Protein AF-A0AAW3X217-F1 (afdb_monomer_lite)

pLDDT: mean 76.35, std 13.58, range [38.66, 92.81]

InterPro domains:
  IPR001471 AP2/ERF domain [PS51032] (28-85)
  IPR016177 DNA-binding domain superfamily [SSF54171] (27-77)
  IPR036955 AP2/ERF domain superfamily [G3DSA:3.30.730.10] (29-83)

Secondary structure (DSSP, 8-state):
------EETTEEHHHHHT-PPPTT-SSSSTTEEE-TTS-EEEEEEETTEEEEEEEESSHHHHHHHHHHHHIIIIIHHHHHHHHHT-

Sequence (86 aa):
MRKSIHFAENTCLERIASRKEAVNNTSGHRGVYRRENGKWRASIGFQGKVYNLGTFVDYEDAVKARLEAEKKYYDTFLEQYQNRTK

Foldseek 3Di:
DPPPQDDDLNDGPCCLVVLDADPPDPLPHPQWDADPVCWIWHWDQDNNDIGTQDIGNDSVVSVVSNVVVSCVRVVVVVVVVVVVVD

Organism: NCBI:txid2763038

Radius of gyration: 14.28 Å; chains: 1; bounding box: 36×33×33 Å

Structure (mmCIF, N/CA/C/O backbone):
data_AF-A0AAW3X217-F1
#
_entry.id   AF-A0AAW3X217-F1
#
loop_
_atom_site.group_PDB
_atom_site.id
_atom_site.type_symbol
_atom_site.label_atom_id
_atom_site.label_alt_id
_atom_site.label_comp_id
_atom_site.label_asym_id
_atom_site.label_entity_id
_atom_site.label_seq_id
_atom_site.pdbx_PDB_ins_code
_atom_site.Cartn_x
_atom_site.Cartn_y
_atom_site.Cartn_z
_atom_site.occupancy
_atom_site.B_iso_or_equiv
_atom_site.auth_seq_id
_atom_site.auth_comp_id
_atom_site.auth_asym_id
_atom_site.auth_atom_id
_atom_site.pdbx_PDB_model_num
ATOM 1 N N . MET A 1 1 ? 4.750 20.449 16.821 1.00 38.66 1 MET A N 1
ATOM 2 C CA . MET A 1 1 ? 3.425 19.822 17.028 1.00 38.66 1 MET A CA 1
ATOM 3 C C . MET A 1 1 ? 3.556 18.325 16.795 1.00 38.66 1 MET A C 1
ATOM 5 O O . MET A 1 1 ? 3.910 17.930 15.691 1.00 38.66 1 MET A O 1
ATOM 9 N N . ARG A 1 2 ? 3.362 17.494 17.826 1.00 41.62 2 ARG A N 1
ATOM 10 C CA . ARG A 1 2 ? 3.305 16.034 17.659 1.00 41.62 2 ARG A CA 1
ATOM 11 C C . ARG A 1 2 ? 1.937 15.729 17.052 1.00 41.62 2 ARG A C 1
ATOM 13 O O . ARG A 1 2 ? 0.939 15.913 17.738 1.00 41.62 2 ARG A O 1
ATOM 20 N N . LYS A 1 3 ? 1.877 15.376 15.765 1.00 45.28 3 LYS A N 1
ATOM 21 C CA . LYS A 1 3 ? 0.624 14.901 15.169 1.00 45.28 3 LYS A CA 1
ATOM 22 C C . LYS A 1 3 ? 0.197 13.661 15.947 1.00 45.28 3 LYS A C 1
ATOM 24 O O . LYS A 1 3 ? 0.991 12.734 16.108 1.00 45.28 3 LYS A O 1
ATOM 29 N N . SER A 1 4 ? -1.005 13.699 16.508 1.00 52.25 4 SER A N 1
ATOM 30 C CA . SER A 1 4 ? -1.599 12.566 17.202 1.00 52.25 4 SER A CA 1
ATOM 31 C C . SER A 1 4 ? -1.712 11.423 16.201 1.00 52.25 4 SER A C 1
ATOM 33 O O . SER A 1 4 ? -2.533 11.455 15.289 1.00 52.25 4 SER A O 1
ATOM 35 N N . ILE A 1 5 ? -0.831 10.435 16.319 1.00 56.81 5 ILE A N 1
ATOM 36 C CA . ILE A 1 5 ? -0.867 9.244 15.478 1.00 56.81 5 ILE A CA 1
ATOM 37 C C . ILE A 1 5 ? -2.107 8.433 15.855 1.00 56.81 5 ILE A C 1
ATOM 39 O O . ILE A 1 5 ? -2.116 7.694 16.834 1.00 56.81 5 ILE A O 1
ATOM 43 N N . HIS A 1 6 ? -3.182 8.601 15.089 1.00 66.06 6 HIS A N 1
ATOM 44 C CA . HIS A 1 6 ? -4.404 7.833 15.287 1.00 66.06 6 HIS A CA 1
ATOM 45 C C . HIS A 1 6 ? -4.198 6.414 14.752 1.00 66.06 6 HIS A C 1
ATOM 47 O O . HIS A 1 6 ? -4.050 6.185 13.545 1.00 66.06 6 HIS A O 1
ATOM 53 N N . PHE A 1 7 ? -4.149 5.459 15.676 1.00 62.78 7 PHE A N 1
ATOM 54 C CA . PHE A 1 7 ? -4.201 4.040 15.364 1.00 62.78 7 PHE A CA 1
ATOM 55 C C . PHE A 1 7 ? -5.656 3.597 15.414 1.00 62.78 7 PHE A C 1
ATOM 57 O O . PHE A 1 7 ? -6.276 3.630 16.472 1.00 62.78 7 PHE A O 1
ATOM 64 N N . ALA A 1 8 ? -6.185 3.166 14.278 1.00 65.00 8 ALA A N 1
ATOM 65 C CA . ALA A 1 8 ? -7.462 2.479 14.217 1.00 65.00 8 ALA A CA 1
ATOM 66 C C . ALA A 1 8 ? -7.170 1.014 13.873 1.00 65.00 8 ALA A C 1
ATOM 68 O O . ALA A 1 8 ? -6.529 0.718 12.863 1.00 65.00 8 ALA A O 1
ATOM 69 N N . GLU A 1 9 ? -7.557 0.111 14.775 1.00 63.88 9 GLU A N 1
ATOM 70 C CA . GLU A 1 9 ? -7.426 -1.344 14.619 1.00 63.88 9 GLU A CA 1
ATOM 71 C C . GLU A 1 9 ? -6.041 -1.806 14.137 1.00 63.88 9 GLU A C 1
ATOM 73 O O . GLU A 1 9 ? -5.913 -2.509 13.143 1.00 63.88 9 GLU A O 1
ATOM 78 N N . ASN A 1 10 ? -4.973 -1.401 14.831 1.00 65.75 10 ASN A N 1
ATOM 79 C CA . ASN A 1 10 ? -3.583 -1.751 14.483 1.00 65.75 10 ASN A CA 1
ATOM 80 C C . ASN A 1 10 ? -3.088 -1.184 13.135 1.00 65.75 10 ASN A C 1
ATOM 82 O O . ASN A 1 10 ? -2.027 -1.572 12.639 1.00 65.75 10 ASN A O 1
ATOM 86 N N . THR A 1 11 ? -3.804 -0.215 12.559 1.00 71.50 11 THR A N 1
ATOM 87 C CA . THR A 1 11 ? -3.363 0.547 11.384 1.00 71.50 11 THR A CA 1
ATOM 88 C C . THR A 1 11 ? -3.195 2.017 11.735 1.00 71.50 11 THR A C 1
ATOM 90 O O . THR A 1 11 ? -4.096 2.643 12.284 1.00 71.50 11 THR A O 1
ATOM 93 N N . CYS A 1 12 ? -2.047 2.605 11.394 1.00 70.31 12 CYS A N 1
ATOM 94 C CA . CYS A 1 12 ? -1.878 4.056 11.490 1.00 70.31 12 CYS A CA 1
ATOM 95 C C . CYS A 1 12 ? -2.631 4.748 10.355 1.00 70.31 12 CYS A C 1
ATOM 97 O O . CYS A 1 12 ? -2.167 4.703 9.213 1.00 70.31 12 CYS A O 1
ATOM 99 N N . LEU A 1 13 ? -3.708 5.462 10.676 1.00 68.62 13 LEU A N 1
ATOM 100 C CA . LEU A 1 13 ? -4.478 6.248 9.709 1.00 68.62 13 LEU A CA 1
ATOM 101 C C . LEU A 1 13 ? -3.618 7.302 9.011 1.00 68.62 13 LEU A C 1
ATOM 103 O O . LEU A 1 13 ? -3.693 7.456 7.802 1.00 68.62 13 LEU A O 1
ATOM 107 N N . GLU A 1 14 ? -2.714 7.963 9.732 1.00 67.25 14 GLU A N 1
ATOM 108 C CA . GLU A 1 14 ? -1.824 8.961 9.127 1.00 67.25 14 GLU A CA 1
ATOM 109 C C . GLU A 1 14 ? -0.854 8.333 8.115 1.00 67.25 14 GLU A C 1
ATOM 111 O O . GLU A 1 14 ? -0.482 8.949 7.126 1.00 67.25 14 GLU A O 1
ATOM 116 N N . ARG A 1 15 ? -0.490 7.063 8.306 1.00 66.56 15 ARG A N 1
ATOM 117 C CA . ARG A 1 15 ? 0.404 6.332 7.401 1.00 66.56 15 ARG A CA 1
ATOM 118 C C . ARG A 1 15 ? -0.307 5.898 6.118 1.00 66.56 15 ARG A C 1
ATOM 120 O O . ARG A 1 15 ? 0.320 5.844 5.063 1.00 66.56 15 ARG A O 1
ATOM 127 N N . ILE A 1 16 ? -1.595 5.594 6.247 1.00 69.69 16 ILE A N 1
ATOM 128 C CA . ILE A 1 16 ? -2.527 5.318 5.157 1.00 69.69 16 ILE A CA 1
ATOM 129 C C . ILE A 1 16 ? -2.810 6.607 4.364 1.00 69.69 16 ILE A C 1
ATOM 131 O O . ILE A 1 16 ? -2.656 6.647 3.147 1.00 69.69 16 ILE A O 1
ATOM 135 N N . ALA A 1 17 ? -3.167 7.679 5.074 1.00 62.69 17 ALA A N 1
ATOM 136 C CA . ALA A 1 17 ? -3.581 8.962 4.517 1.00 62.69 17 ALA A CA 1
ATOM 137 C C . ALA A 1 17 ? -2.417 9.749 3.918 1.00 62.69 17 ALA A C 1
ATOM 139 O O . ALA A 1 17 ? -2.574 10.405 2.894 1.00 62.69 17 ALA A O 1
ATOM 140 N N . SER A 1 18 ? -1.227 9.660 4.519 1.00 64.12 18 SER A N 1
ATOM 141 C CA . SER A 1 18 ? -0.058 10.377 4.023 1.00 64.12 18 SER A CA 1
ATOM 142 C C . SER A 1 18 ? 0.350 9.902 2.630 1.00 64.12 18 SER A C 1
ATOM 144 O O . SER A 1 18 ? 1.064 10.659 1.978 1.00 64.12 18 SER A O 1
ATOM 146 N N . ARG A 1 19 ? -0.036 8.675 2.209 1.00 64.25 19 ARG A N 1
ATOM 147 C CA . ARG A 1 19 ? 0.333 8.011 0.933 1.00 64.25 19 ARG A CA 1
ATOM 148 C C . ARG A 1 19 ? 1.811 8.164 0.557 1.00 64.25 19 ARG A C 1
ATOM 150 O O . ARG A 1 19 ? 2.200 8.004 -0.592 1.00 64.25 19 ARG A O 1
ATOM 157 N N . LYS A 1 20 ? 2.643 8.506 1.541 1.00 59.66 20 LYS A N 1
ATOM 158 C CA . LYS A 1 20 ? 3.964 9.048 1.293 1.00 59.66 20 LYS A CA 1
ATOM 159 C C . LYS A 1 20 ? 4.876 7.881 1.036 1.00 59.66 20 LYS A C 1
ATOM 161 O O . LYS A 1 20 ? 4.945 6.925 1.820 1.00 59.66 20 LYS A O 1
ATOM 166 N N . GLU A 1 21 ? 5.540 7.973 -0.093 1.00 62.62 21 GLU A N 1
ATOM 167 C CA . GLU A 1 21 ? 6.567 7.038 -0.471 1.00 62.62 21 GLU A CA 1
ATOM 168 C C . GLU A 1 21 ? 7.687 7.097 0.563 1.00 62.62 21 GLU A C 1
ATOM 170 O O . GLU A 1 21 ? 8.045 8.166 1.069 1.00 62.62 21 GLU A O 1
ATOM 175 N N . ALA A 1 22 ? 8.201 5.932 0.949 1.00 57.41 22 ALA A N 1
ATOM 176 C CA . ALA A 1 22 ? 9.359 5.908 1.822 1.00 57.41 22 ALA A CA 1
ATOM 177 C C . ALA A 1 22 ? 10.539 6.505 1.047 1.00 57.41 22 ALA A C 1
ATOM 179 O O . ALA A 1 22 ? 10.807 6.075 -0.068 1.00 57.41 22 ALA A O 1
ATOM 180 N N . VAL A 1 23 ? 11.255 7.461 1.643 1.00 54.50 23 VAL A N 1
ATOM 181 C CA . VAL A 1 23 ? 12.409 8.137 1.014 1.00 54.50 23 VAL A CA 1
ATOM 182 C C . VAL A 1 23 ? 13.502 7.154 0.561 1.00 54.50 23 VAL A C 1
ATOM 184 O O . VAL A 1 23 ? 14.247 7.445 -0.363 1.00 54.50 23 VAL A O 1
ATOM 187 N N . ASN A 1 24 ? 13.547 5.960 1.160 1.00 57.47 24 ASN A N 1
ATOM 188 C CA . ASN A 1 24 ? 14.502 4.898 0.840 1.00 57.47 24 ASN A CA 1
ATOM 189 C C . ASN A 1 24 ? 13.987 3.904 -0.222 1.00 57.47 24 ASN A C 1
ATOM 191 O O . ASN A 1 24 ? 14.483 2.781 -0.301 1.00 57.47 24 ASN A O 1
ATOM 195 N N . ASN A 1 25 ? 12.951 4.249 -0.994 1.00 55.78 25 ASN A N 1
ATOM 196 C CA . ASN A 1 25 ? 12.403 3.342 -2.000 1.00 55.78 25 ASN A CA 1
ATOM 197 C C . ASN A 1 25 ? 13.311 3.264 -3.229 1.00 55.78 25 ASN A C 1
ATOM 199 O O . ASN A 1 25 ? 13.339 4.165 -4.058 1.00 55.78 25 ASN A O 1
ATOM 203 N N . THR A 1 26 ? 13.955 2.116 -3.414 1.00 58.75 26 THR A N 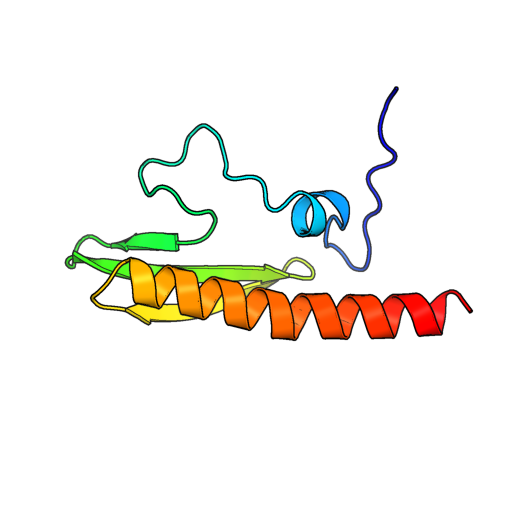1
ATOM 204 C CA . THR A 1 26 ? 14.654 1.762 -4.660 1.00 58.75 26 THR A CA 1
ATOM 205 C C . THR A 1 26 ? 13.683 1.511 -5.821 1.00 58.75 26 THR A C 1
ATOM 207 O O . THR A 1 26 ? 14.078 1.538 -6.978 1.00 58.75 26 THR A O 1
ATOM 210 N N . SER A 1 27 ? 12.412 1.227 -5.514 1.00 63.00 27 SER A N 1
ATOM 211 C CA . SER A 1 27 ? 11.369 0.839 -6.474 1.00 63.00 27 SER A CA 1
ATOM 212 C C . SER A 1 27 ? 10.394 1.961 -6.842 1.00 63.00 27 SER A C 1
ATOM 214 O O . SER A 1 27 ? 9.560 1.754 -7.709 1.00 63.00 27 SER A O 1
ATOM 216 N N . GLY A 1 28 ? 10.440 3.116 -6.171 1.00 67.69 28 GLY A N 1
ATOM 217 C CA . GLY A 1 28 ? 9.545 4.244 -6.471 1.00 67.69 28 GLY A CA 1
ATOM 218 C C . GLY A 1 28 ? 8.057 4.025 -6.166 1.00 67.69 28 GLY A C 1
ATOM 219 O O . GLY A 1 28 ? 7.236 4.756 -6.684 1.00 67.69 28 GLY A O 1
ATOM 220 N N . HIS A 1 29 ? 7.662 2.989 -5.411 1.00 72.88 29 HIS A N 1
ATOM 221 C CA . HIS A 1 29 ? 6.322 2.944 -4.812 1.00 72.88 29 HIS A CA 1
ATOM 222 C C . HIS A 1 29 ? 6.313 2.107 -3.539 1.00 72.88 29 HIS A C 1
ATOM 224 O O . HIS A 1 29 ? 6.941 1.053 -3.436 1.00 72.88 29 HIS A O 1
ATOM 230 N N . ARG A 1 30 ? 5.587 2.556 -2.517 1.00 77.44 30 ARG A N 1
ATOM 231 C CA . ARG A 1 30 ? 5.497 1.826 -1.249 1.00 77.44 30 ARG A CA 1
ATOM 232 C C . ARG A 1 30 ? 4.720 0.518 -1.417 1.00 77.44 30 ARG A C 1
ATOM 234 O O . ARG A 1 30 ? 3.592 0.513 -1.896 1.00 77.44 30 ARG A O 1
ATOM 241 N N . GLY A 1 31 ? 5.284 -0.576 -0.901 1.00 79.75 31 GLY A N 1
ATOM 242 C CA . GLY A 1 31 ? 4.626 -1.887 -0.904 1.00 79.75 31 GLY A CA 1
ATOM 243 C C . GLY A 1 31 ? 4.657 -2.594 -2.260 1.00 79.75 31 GLY A C 1
ATOM 244 O O . GLY A 1 31 ? 4.083 -3.678 -2.373 1.00 79.75 31 GLY A O 1
ATOM 245 N N . VAL A 1 32 ? 5.348 -2.006 -3.242 1.00 86.69 32 VAL A N 1
ATOM 246 C CA . VAL A 1 32 ? 5.682 -2.603 -4.533 1.00 86.69 32 VAL A CA 1
ATOM 247 C C . VAL A 1 32 ? 7.188 -2.825 -4.563 1.00 86.69 32 VAL A C 1
ATOM 249 O O . VAL A 1 32 ? 7.957 -1.900 -4.317 1.00 86.69 32 VAL A O 1
ATOM 252 N N . TYR A 1 33 ? 7.616 -4.057 -4.816 1.00 87.00 33 TYR A N 1
ATOM 253 C CA . TYR A 1 33 ? 9.036 -4.403 -4.861 1.00 87.00 33 TYR A CA 1
ATOM 254 C C . TYR A 1 33 ? 9.322 -5.434 -5.945 1.00 87.00 33 TYR A C 1
ATOM 256 O O . TYR A 1 33 ? 8.522 -6.342 -6.192 1.00 87.00 33 TYR A O 1
ATOM 264 N N . ARG A 1 34 ? 10.485 -5.304 -6.587 1.00 87.44 34 ARG A N 1
ATOM 265 C CA . ARG A 1 34 ? 10.948 -6.248 -7.606 1.00 87.44 34 ARG A CA 1
ATOM 266 C C . ARG A 1 34 ? 11.517 -7.505 -6.948 1.00 87.44 34 ARG A C 1
ATOM 268 O O . ARG A 1 34 ? 12.262 -7.426 -5.976 1.00 87.44 34 ARG A O 1
ATOM 275 N N . ARG A 1 35 ? 11.150 -8.672 -7.468 1.00 86.62 35 ARG A N 1
ATOM 276 C CA . ARG A 1 35 ? 11.670 -9.988 -7.065 1.00 86.62 35 ARG A CA 1
ATOM 277 C C . ARG A 1 35 ? 12.874 -10.356 -7.936 1.00 86.62 35 ARG A C 1
ATOM 279 O O . ARG A 1 35 ? 13.025 -9.823 -9.031 1.00 86.62 35 ARG A O 1
ATOM 286 N N . GLU A 1 36 ? 13.674 -11.325 -7.491 1.00 85.38 36 GLU A N 1
ATOM 287 C CA . GLU A 1 36 ? 14.797 -11.873 -8.279 1.00 85.38 36 GLU A CA 1
ATOM 288 C C . GLU A 1 36 ? 14.349 -12.435 -9.634 1.00 85.38 36 GLU A C 1
ATOM 290 O O . GLU A 1 36 ? 15.047 -12.284 -10.627 1.00 85.38 36 GLU A O 1
ATOM 295 N N . ASN A 1 37 ? 13.121 -12.955 -9.712 1.00 84.50 37 ASN A N 1
ATOM 296 C CA . ASN A 1 37 ? 12.511 -13.445 -10.953 1.00 84.50 37 ASN A CA 1
ATOM 297 C C . ASN A 1 37 ? 12.119 -12.327 -11.947 1.00 84.50 37 ASN A C 1
ATOM 299 O O . ASN A 1 37 ? 11.330 -12.575 -12.855 1.00 84.50 37 ASN A O 1
ATOM 303 N N . GLY A 1 38 ? 12.538 -11.077 -11.724 1.00 86.19 38 GLY A N 1
ATOM 304 C CA . GLY A 1 38 ? 12.191 -9.914 -12.553 1.00 86.19 38 GLY A CA 1
ATOM 305 C C . GLY A 1 38 ? 10.754 -9.400 -12.395 1.00 86.19 38 GLY A C 1
ATOM 306 O O . GLY A 1 38 ? 10.445 -8.314 -12.868 1.00 86.19 38 GLY A O 1
ATOM 307 N N . LYS A 1 39 ? 9.885 -10.137 -11.693 1.00 90.50 39 LYS A N 1
ATOM 308 C CA . LYS A 1 39 ? 8.479 -9.774 -11.450 1.00 90.50 39 LYS A CA 1
ATOM 309 C C . LYS A 1 39 ? 8.329 -8.766 -10.311 1.00 90.50 39 LYS A C 1
ATOM 311 O O . LYS A 1 39 ? 9.072 -8.803 -9.328 1.00 90.50 39 LYS A O 1
ATOM 316 N N . TRP A 1 40 ? 7.307 -7.929 -10.388 1.00 91.62 40 TRP A N 1
ATOM 317 C CA . TRP A 1 40 ? 6.923 -6.954 -9.375 1.00 91.62 40 TRP A CA 1
ATOM 318 C C . TRP A 1 40 ? 5.872 -7.524 -8.440 1.00 91.62 40 TRP A C 1
ATOM 320 O O . TRP A 1 40 ? 4.836 -8.004 -8.873 1.00 91.62 40 TRP A O 1
ATOM 330 N N . ARG A 1 41 ? 6.108 -7.481 -7.133 1.00 90.44 41 ARG A N 1
ATOM 331 C CA . ARG A 1 41 ? 5.138 -7.931 -6.135 1.00 90.44 41 ARG A CA 1
ATOM 332 C C . ARG A 1 41 ? 4.495 -6.731 -5.466 1.00 90.44 41 ARG A C 1
ATOM 334 O O . ARG A 1 41 ? 5.205 -5.896 -4.912 1.00 90.44 41 ARG A O 1
ATOM 341 N N . ALA A 1 42 ? 3.166 -6.696 -5.458 1.00 91.75 42 ALA A N 1
ATOM 342 C CA . ALA A 1 42 ? 2.392 -5.706 -4.723 1.00 91.75 42 ALA A CA 1
ATOM 343 C C . ALA A 1 42 ? 1.823 -6.324 -3.440 1.00 91.75 42 ALA A C 1
ATOM 345 O O . ALA A 1 42 ? 1.281 -7.434 -3.416 1.00 91.75 42 ALA A O 1
ATOM 346 N N . SER A 1 43 ? 1.950 -5.607 -2.333 1.00 89.69 43 SER A N 1
ATOM 347 C CA . SER A 1 43 ? 1.436 -6.029 -1.028 1.00 89.69 43 SER A CA 1
ATOM 348 C C . SER A 1 43 ? 0.919 -4.832 -0.254 1.00 89.69 43 SER A C 1
ATOM 350 O O . SER A 1 43 ? 1.442 -3.734 -0.433 1.00 89.69 43 SER A O 1
ATOM 352 N N . ILE A 1 44 ? 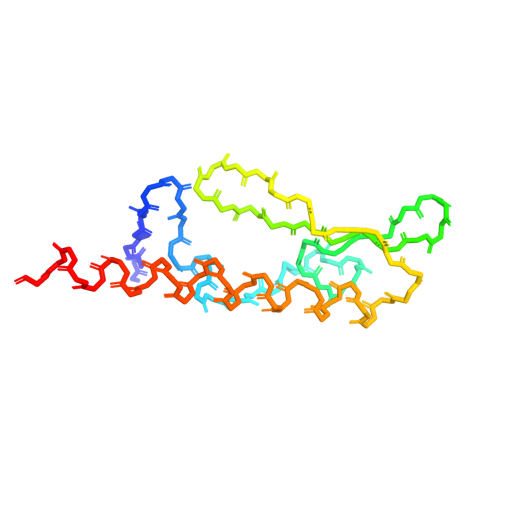-0.082 -5.035 0.604 1.00 87.50 44 ILE A N 1
ATOM 353 C CA . ILE A 1 44 ? -0.677 -4.018 1.471 1.00 87.50 44 ILE A CA 1
ATOM 354 C C . ILE A 1 44 ? -0.741 -4.446 2.925 1.00 87.50 44 ILE A C 1
ATOM 356 O O . ILE A 1 44 ? -1.257 -5.499 3.261 1.00 87.50 44 ILE A O 1
ATOM 360 N N . GLY A 1 45 ? -0.175 -3.611 3.796 1.00 82.88 45 GLY A N 1
ATOM 361 C CA . GLY A 1 45 ? -0.270 -3.773 5.239 1.00 82.88 45 GLY A CA 1
ATOM 362 C C . GLY A 1 45 ? -1.494 -3.029 5.750 1.00 82.88 45 GLY A C 1
ATOM 363 O O . GLY A 1 45 ? -1.511 -1.800 5.694 1.00 82.88 45 GLY A O 1
ATOM 364 N N . PHE A 1 46 ? -2.485 -3.760 6.244 1.00 82.19 46 PHE A N 1
ATOM 365 C CA . PHE A 1 46 ? -3.724 -3.222 6.790 1.00 82.19 46 PHE A CA 1
ATOM 366 C C . PHE A 1 46 ? -4.148 -4.026 8.030 1.00 82.19 46 PHE A C 1
ATOM 368 O O . PHE A 1 46 ? -4.046 -5.249 8.047 1.00 82.19 46 PHE A O 1
ATOM 375 N N . GLN A 1 47 ? -4.563 -3.341 9.094 1.00 77.69 47 GLN A N 1
ATOM 376 C CA . GLN A 1 47 ? -4.928 -3.903 10.406 1.00 77.69 47 GLN A CA 1
ATOM 377 C C . GLN A 1 47 ? -3.882 -4.847 11.017 1.00 77.69 47 GLN A C 1
ATOM 379 O O . GLN A 1 47 ? -4.196 -5.913 11.540 1.00 77.69 47 GLN A O 1
ATOM 384 N N . GLY A 1 48 ? -2.600 -4.490 10.903 1.00 77.19 48 GLY A N 1
ATOM 385 C CA . GLY A 1 48 ? -1.497 -5.340 11.369 1.00 77.19 48 GLY A CA 1
ATOM 386 C C . GLY A 1 48 ? -1.293 -6.629 10.557 1.00 77.19 48 GLY A C 1
ATOM 387 O O . GLY A 1 48 ? -0.410 -7.415 10.887 1.00 77.19 48 GLY A O 1
ATOM 388 N N . LYS A 1 49 ? -2.055 -6.842 9.478 1.00 82.25 49 LYS A N 1
ATOM 389 C CA . LYS A 1 49 ? -1.901 -7.964 8.546 1.00 82.25 49 LYS A CA 1
ATOM 390 C C . LYS A 1 49 ? -1.334 -7.480 7.220 1.00 82.25 49 LYS A C 1
ATOM 392 O O . LYS A 1 49 ? -1.612 -6.371 6.774 1.00 82.25 49 LYS A O 1
ATOM 397 N N . VAL A 1 50 ? -0.529 -8.320 6.578 1.00 85.12 50 VAL A N 1
ATOM 398 C CA . VAL A 1 50 ? -0.005 -8.051 5.236 1.00 85.12 50 VAL A CA 1
ATOM 399 C C . VAL A 1 50 ? -0.796 -8.880 4.236 1.00 85.12 50 VAL A C 1
ATOM 401 O O . VAL A 1 50 ? -0.694 -10.102 4.210 1.00 85.12 50 VAL A O 1
ATOM 404 N N . TYR A 1 51 ? -1.572 -8.206 3.401 1.00 87.88 51 TYR A N 1
ATOM 405 C CA . TYR A 1 51 ? -2.300 -8.790 2.288 1.00 87.88 51 TYR A CA 1
ATOM 406 C C . TYR A 1 51 ? -1.433 -8.732 1.040 1.00 87.88 51 TYR A C 1
ATOM 408 O O . TYR A 1 51 ? -0.901 -7.682 0.671 1.00 87.88 51 TYR A O 1
ATOM 416 N N . ASN A 1 52 ? -1.264 -9.867 0.374 1.00 90.44 52 ASN A N 1
ATOM 417 C CA . ASN A 1 52 ? -0.539 -9.902 -0.881 1.00 90.44 52 ASN A CA 1
ATOM 418 C C . ASN A 1 52 ? -1.524 -9.693 -2.035 1.00 90.44 52 ASN A C 1
ATOM 420 O O . ASN A 1 52 ? -2.459 -10.466 -2.189 1.00 90.44 52 ASN A O 1
ATOM 424 N N . LEU A 1 53 ? -1.312 -8.632 -2.812 1.00 90.12 53 LEU A N 1
ATOM 425 C CA . LEU A 1 53 ? -2.216 -8.217 -3.886 1.00 90.12 53 LEU A CA 1
ATOM 426 C C . LEU A 1 53 ? -1.959 -8.977 -5.182 1.00 90.12 53 LEU A C 1
ATOM 428 O O . LEU A 1 53 ? -2.864 -9.167 -5.981 1.00 90.12 53 LEU A O 1
ATOM 432 N N . GLY A 1 54 ? -0.720 -9.425 -5.367 1.00 91.38 54 GLY A N 1
ATOM 433 C CA . GLY A 1 54 ? -0.326 -10.222 -6.514 1.00 91.38 54 GLY A CA 1
ATOM 434 C C . GLY A 1 54 ? 1.132 -10.013 -6.882 1.00 91.38 54 GLY A C 1
ATOM 435 O O . GLY A 1 54 ? 1.878 -9.273 -6.226 1.00 91.38 54 GLY A O 1
ATOM 436 N N . THR A 1 55 ? 1.525 -10.704 -7.943 1.00 92.81 55 T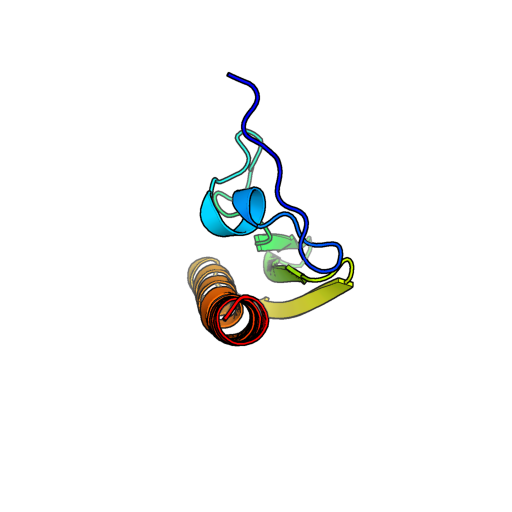HR A N 1
ATOM 437 C CA . THR A 1 55 ? 2.790 -10.504 -8.643 1.00 92.81 55 THR A CA 1
ATOM 438 C C . THR A 1 55 ? 2.504 -10.231 -10.105 1.00 92.81 55 THR A C 1
ATOM 440 O O . THR A 1 55 ? 1.800 -11.009 -10.742 1.00 92.81 55 THR A O 1
ATOM 443 N N . PHE A 1 56 ? 3.108 -9.178 -10.619 1.00 92.00 56 PHE A N 1
ATOM 444 C CA . PHE A 1 56 ? 2.902 -8.616 -11.937 1.00 92.00 56 PHE A CA 1
ATOM 445 C C . PHE A 1 56 ? 4.226 -8.593 -12.693 1.00 92.00 56 PHE A C 1
ATOM 447 O O . PHE A 1 56 ? 5.300 -8.664 -12.091 1.00 92.00 56 PHE A O 1
ATOM 454 N N . VAL A 1 57 ? 4.162 -8.562 -14.018 1.00 90.94 57 VAL A N 1
ATOM 455 C CA . VAL A 1 57 ? 5.365 -8.459 -14.858 1.00 90.94 57 VAL A CA 1
ATOM 456 C C . VAL A 1 57 ? 5.797 -7.001 -14.973 1.00 90.94 57 VAL A C 1
ATOM 458 O O . VAL A 1 57 ? 6.989 -6.714 -14.904 1.00 90.94 57 VAL A O 1
ATOM 461 N N . ASP A 1 58 ? 4.824 -6.096 -15.023 1.00 90.44 58 ASP A N 1
ATOM 462 C CA . ASP A 1 58 ? 5.025 -4.662 -15.154 1.00 90.44 58 ASP A CA 1
ATOM 463 C C . ASP A 1 58 ? 4.922 -3.945 -13.808 1.00 90.44 58 ASP A C 1
ATOM 465 O O . ASP A 1 58 ? 4.121 -4.290 -12.931 1.00 90.44 58 ASP A O 1
ATOM 469 N N . TYR A 1 59 ? 5.752 -2.918 -13.651 1.00 86.81 59 TYR A N 1
ATOM 470 C CA . TYR A 1 59 ? 5.754 -2.075 -12.461 1.00 86.81 59 TYR A CA 1
ATOM 471 C C . TYR A 1 59 ? 4.432 -1.313 -12.316 1.00 86.81 59 TYR A C 1
ATOM 473 O O . TYR A 1 59 ? 3.855 -1.278 -11.230 1.00 86.81 59 TYR A O 1
ATOM 481 N N . GLU A 1 60 ? 3.932 -0.750 -13.418 1.00 88.94 6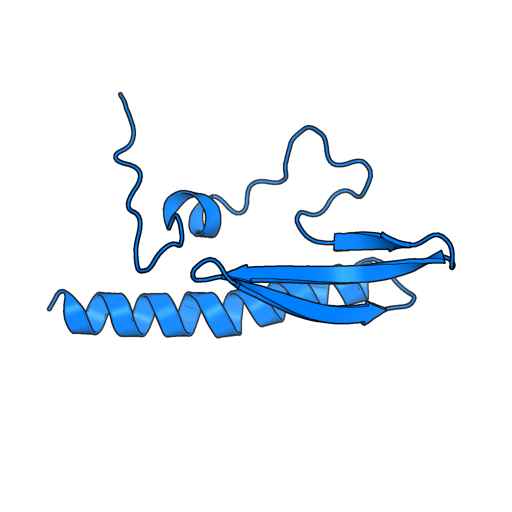0 GLU A N 1
ATOM 482 C CA . GLU A 1 60 ? 2.690 0.025 -13.439 1.00 88.94 60 GLU A CA 1
ATOM 483 C C . GLU A 1 60 ? 1.491 -0.813 -12.999 1.00 88.94 60 GLU A C 1
ATOM 485 O O . GLU A 1 60 ? 0.665 -0.342 -12.220 1.00 88.94 60 GLU A O 1
ATOM 490 N N . ASP A 1 61 ? 1.433 -2.078 -13.414 1.00 91.06 61 ASP A N 1
ATOM 491 C CA . ASP A 1 61 ? 0.350 -2.985 -13.036 1.00 91.06 61 ASP A CA 1
ATOM 492 C C . ASP A 1 61 ? 0.401 -3.322 -11.535 1.00 91.06 61 ASP A C 1
ATOM 494 O O . ASP A 1 61 ? -0.617 -3.304 -10.841 1.00 91.06 61 ASP A O 1
ATOM 498 N N . ALA A 1 62 ? 1.606 -3.486 -10.976 1.00 90.44 62 ALA A N 1
ATOM 499 C CA . ALA A 1 62 ? 1.787 -3.648 -9.534 1.00 90.44 62 ALA A CA 1
ATOM 500 C C . ALA A 1 62 ? 1.380 -2.401 -8.731 1.00 90.44 62 ALA A C 1
ATOM 502 O O . ALA A 1 62 ? 0.791 -2.526 -7.651 1.00 90.44 62 ALA A O 1
ATOM 503 N N . VAL A 1 63 ? 1.675 -1.205 -9.244 1.00 89.06 63 VAL A N 1
ATOM 504 C CA . VAL A 1 63 ? 1.244 0.066 -8.644 1.00 89.06 63 VAL A CA 1
ATOM 505 C C . VAL A 1 63 ? -0.272 0.220 -8.734 1.00 89.06 63 VAL A C 1
ATOM 507 O O . VAL A 1 63 ? -0.909 0.587 -7.747 1.00 89.06 63 VAL A O 1
ATOM 510 N N . LYS A 1 64 ? -0.871 -0.128 -9.873 1.00 90.12 64 LYS A N 1
ATOM 511 C CA . LYS A 1 64 ? -2.319 -0.094 -10.075 1.00 90.12 64 LYS A CA 1
ATOM 512 C C . LYS A 1 64 ? -3.039 -1.031 -9.109 1.00 90.12 64 LYS A C 1
ATOM 514 O O . LYS A 1 64 ? -3.903 -0.576 -8.365 1.00 90.12 64 LYS A O 1
ATOM 519 N N . ALA A 1 65 ? -2.597 -2.284 -9.004 1.00 91.56 65 ALA A N 1
ATOM 520 C CA . ALA A 1 65 ? -3.147 -3.237 -8.044 1.00 91.56 65 ALA A CA 1
ATOM 521 C C . ALA A 1 65 ? -3.031 -2.730 -6.600 1.00 91.56 65 ALA A C 1
ATOM 523 O O . ALA A 1 65 ? -3.936 -2.915 -5.782 1.00 91.56 65 ALA A O 1
ATOM 524 N N . ARG A 1 66 ? -1.922 -2.049 -6.278 1.00 89.62 66 ARG A N 1
ATOM 525 C CA . ARG A 1 66 ? -1.735 -1.387 -4.987 1.00 89.62 66 ARG A CA 1
ATOM 526 C C . ARG A 1 66 ? -2.762 -0.272 -4.769 1.00 89.62 66 ARG A C 1
ATOM 528 O O . ARG A 1 66 ? -3.414 -0.295 -3.731 1.00 89.62 66 ARG A O 1
ATOM 535 N N . LEU A 1 67 ? -2.954 0.633 -5.725 1.00 86.81 67 LEU A N 1
ATOM 536 C CA . LEU A 1 67 ? -3.943 1.720 -5.659 1.00 86.81 67 LEU A CA 1
ATOM 537 C C . LEU A 1 67 ? -5.380 1.196 -5.520 1.00 86.81 67 LEU A C 1
ATOM 539 O O . LEU A 1 67 ? -6.160 1.714 -4.719 1.00 86.81 67 LEU A O 1
ATOM 543 N N . GLU A 1 68 ? -5.728 0.148 -6.263 1.00 89.38 68 GLU A N 1
ATOM 544 C CA . GLU A 1 68 ? -7.043 -0.494 -6.193 1.00 89.38 68 GLU A CA 1
ATOM 545 C C . GLU A 1 68 ? -7.293 -1.116 -4.822 1.00 89.38 68 GLU A C 1
ATOM 547 O O . GLU A 1 68 ? -8.369 -0.953 -4.246 1.00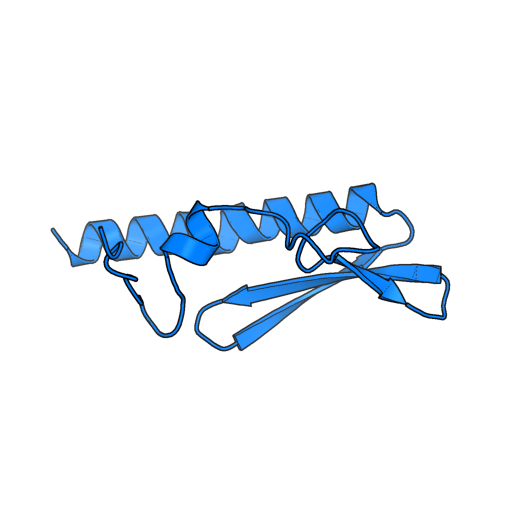 89.38 68 GLU A O 1
ATOM 552 N N . ALA A 1 69 ? -6.282 -1.776 -4.256 1.00 89.31 69 ALA A N 1
ATOM 553 C CA . ALA A 1 69 ? -6.362 -2.287 -2.900 1.00 89.31 69 ALA A CA 1
ATOM 554 C C . ALA A 1 69 ? -6.485 -1.162 -1.873 1.00 89.31 69 ALA A C 1
ATOM 556 O O . ALA A 1 69 ? -7.275 -1.272 -0.944 1.00 89.31 69 ALA A O 1
ATOM 557 N N . GLU A 1 70 ? -5.747 -0.066 -2.029 1.00 85.06 70 GLU A N 1
ATOM 558 C CA . GLU A 1 70 ? -5.871 1.091 -1.143 1.00 85.06 70 GLU A CA 1
ATOM 559 C C . GLU A 1 70 ? -7.287 1.659 -1.177 1.00 85.06 70 GLU A C 1
ATOM 561 O O . GLU A 1 70 ? -7.859 1.904 -0.120 1.00 85.06 70 GLU A O 1
ATOM 566 N N . LYS A 1 71 ? -7.903 1.765 -2.357 1.00 85.81 71 LYS A N 1
ATOM 567 C CA . LYS A 1 71 ? -9.315 2.138 -2.467 1.00 85.81 71 LYS A CA 1
ATOM 568 C C . LYS A 1 71 ? -10.212 1.100 -1.786 1.00 85.81 71 LYS A C 1
ATOM 570 O O . LYS A 1 71 ? -11.025 1.444 -0.949 1.00 85.81 71 LYS A O 1
ATOM 575 N N . LYS A 1 72 ? -10.036 -0.189 -2.053 1.00 86.06 72 LYS A N 1
ATOM 576 C CA . LYS A 1 72 ? -10.912 -1.222 -1.484 1.00 86.06 72 LYS A CA 1
ATOM 577 C C . LYS A 1 72 ? -10.802 -1.351 0.040 1.00 86.06 72 LYS A C 1
ATOM 579 O O . LYS A 1 72 ? -11.810 -1.502 0.710 1.00 86.06 72 LYS A O 1
ATOM 584 N N . TYR A 1 73 ? -9.593 -1.325 0.593 1.00 83.06 73 TYR A N 1
ATOM 585 C CA . TYR A 1 73 ? -9.378 -1.506 2.028 1.00 83.06 73 TYR A CA 1
ATOM 586 C C . TYR A 1 73 ? -9.555 -0.203 2.798 1.00 83.06 73 TYR A C 1
ATOM 588 O O . TYR A 1 73 ? -10.213 -0.202 3.833 1.00 83.06 73 TYR A O 1
ATOM 596 N N . TYR A 1 74 ? -8.975 0.904 2.328 1.00 79.69 74 TYR A N 1
ATOM 597 C CA . TYR A 1 74 ? -9.022 2.152 3.084 1.00 79.69 74 TYR A CA 1
ATOM 598 C C . TYR A 1 74 ? -10.366 2.853 2.969 1.00 79.69 74 TYR A C 1
ATOM 600 O O . TYR A 1 74 ? -10.821 3.368 3.978 1.00 79.69 74 TYR A O 1
ATOM 608 N N . ASP A 1 75 ? -11.002 2.870 1.796 1.00 79.75 75 ASP A N 1
ATOM 609 C CA . ASP A 1 75 ? -12.294 3.547 1.613 1.00 79.75 75 ASP A CA 1
ATOM 610 C C . ASP A 1 75 ? -13.366 2.846 2.464 1.00 79.75 75 ASP A C 1
ATOM 612 O O . ASP A 1 75 ? -13.964 3.468 3.339 1.00 79.75 75 ASP A O 1
ATOM 616 N N . THR A 1 76 ? -13.445 1.511 2.377 1.00 82.19 76 THR A N 1
ATOM 617 C CA . THR A 1 76 ? -14.319 0.704 3.246 1.00 82.19 76 THR A CA 1
ATOM 618 C C . THR A 1 76 ? -14.001 0.878 4.734 1.00 82.19 76 THR A C 1
ATOM 620 O O . THR A 1 76 ? -14.908 0.903 5.565 1.00 82.19 76 THR A O 1
ATOM 623 N N . PHE A 1 77 ? -12.726 1.020 5.107 1.00 80.50 77 PHE A N 1
ATOM 624 C CA . PHE A 1 77 ? -12.352 1.262 6.500 1.00 80.50 77 PHE A CA 1
ATOM 625 C C . PHE A 1 77 ? -12.729 2.659 6.991 1.00 80.50 77 PHE A C 1
ATOM 627 O O . PHE A 1 77 ? -13.183 2.805 8.123 1.00 80.50 77 PHE A O 1
ATOM 634 N N . LEU A 1 78 ? -12.547 3.682 6.154 1.00 76.31 78 LEU A N 1
ATOM 635 C CA . LEU A 1 78 ? -12.914 5.060 6.462 1.00 76.31 78 LEU A CA 1
ATOM 636 C C . LEU A 1 78 ? -14.427 5.185 6.639 1.00 76.31 78 LEU A C 1
ATOM 638 O O . LEU A 1 78 ? -14.858 5.789 7.618 1.00 76.31 78 LEU A O 1
ATOM 642 N N . GLU A 1 79 ? -15.216 4.553 5.768 1.00 80.75 79 GLU A N 1
ATOM 643 C CA . GLU A 1 79 ? -16.675 4.498 5.896 1.00 80.75 79 GLU A CA 1
ATOM 644 C C . GLU A 1 79 ? -17.111 3.817 7.199 1.00 80.75 79 GLU A C 1
ATOM 646 O O . GLU A 1 79 ? -17.955 4.345 7.928 1.00 80.75 79 GLU A O 1
ATOM 651 N N . GLN A 1 80 ? -16.525 2.661 7.533 1.00 77.31 80 GLN A N 1
ATOM 652 C CA . GLN A 1 80 ? -16.833 1.970 8.789 1.00 77.31 80 GLN A CA 1
ATOM 653 C C . GLN A 1 80 ? -16.431 2.800 10.012 1.00 77.31 80 GLN A C 1
ATOM 655 O O . GLN A 1 80 ? -17.183 2.868 10.986 1.00 77.31 80 GLN A O 1
ATOM 660 N N . TYR A 1 81 ? -15.273 3.463 9.965 1.00 74.81 81 TYR A N 1
ATOM 661 C CA . TYR A 1 81 ? -14.806 4.317 11.052 1.00 74.81 81 TYR A CA 1
ATOM 662 C C . TYR A 1 81 ? -15.717 5.536 11.241 1.00 74.81 81 TYR A C 1
ATOM 664 O O . TYR A 1 81 ? -16.133 5.799 12.366 1.00 74.81 81 TYR A O 1
ATOM 672 N N . GLN A 1 82 ? -16.097 6.223 10.155 1.00 73.62 82 GLN A N 1
ATOM 673 C CA . GLN A 1 82 ? -17.037 7.350 10.197 1.00 73.62 82 GLN A CA 1
ATOM 674 C C . GLN A 1 82 ? -18.383 6.955 10.800 1.00 73.62 82 GLN A C 1
ATOM 676 O O . GLN A 1 82 ? -18.900 7.691 11.639 1.00 73.62 82 GLN A O 1
ATOM 681 N N . ASN A 1 83 ? -18.934 5.801 10.409 1.00 74.81 83 ASN A N 1
ATOM 682 C CA . ASN A 1 83 ? -20.193 5.306 10.966 1.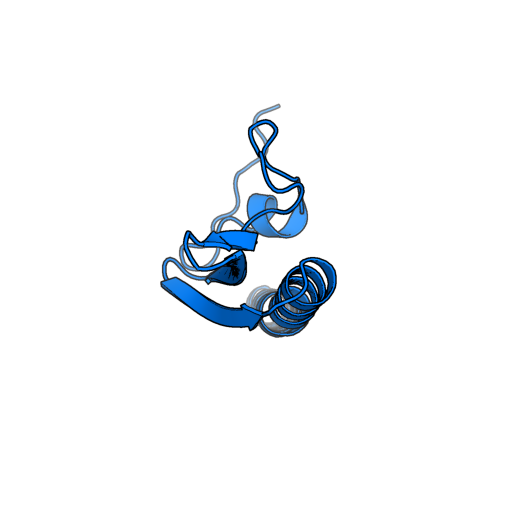00 74.81 83 ASN A CA 1
ATOM 683 C C . ASN A 1 83 ? -20.086 4.966 12.458 1.00 74.81 83 ASN A C 1
ATOM 685 O O . ASN A 1 83 ? -21.054 5.138 13.186 1.00 74.81 83 ASN A O 1
ATOM 689 N N . ARG A 1 84 ? -18.921 4.505 12.927 1.00 65.06 84 ARG A N 1
ATOM 690 C CA . ARG A 1 84 ? -18.703 4.120 14.329 1.00 65.06 84 ARG A CA 1
ATOM 691 C C . ARG A 1 84 ? -18.437 5.305 15.261 1.00 65.06 84 ARG A C 1
ATOM 693 O O . ARG A 1 84 ? -18.657 5.188 16.461 1.00 65.06 84 ARG A O 1
ATOM 700 N N . THR A 1 85 ? -17.926 6.415 14.731 1.00 59.25 85 THR A N 1
ATOM 701 C CA . THR A 1 85 ? -17.718 7.670 15.478 1.00 59.25 85 THR A CA 1
ATOM 702 C C . THR A 1 85 ? -18.930 8.605 15.475 1.00 59.25 85 THR A C 1
ATOM 704 O O . THR A 1 85 ? -18.836 9.698 16.032 1.00 59.25 85 THR A O 1
ATOM 707 N N . LYS A 1 86 ? -20.021 8.214 14.811 1.00 50.53 86 LYS A N 1
ATOM 708 C CA . LYS A 1 86 ? -21.275 8.966 14.745 1.00 50.53 86 LYS A CA 1
ATOM 709 C C . LYS A 1 86 ? -22.188 8.583 15.904 1.00 50.53 86 LYS A C 1
ATOM 711 O O . LYS A 1 86 ? -22.865 9.502 16.409 1.00 50.53 86 LYS A O 1
#

=== Feature glossary ===
Each block in this record encodes a different view of the same protein. In brief:

Predicted aligned error. PAE(i, j) answers: if I align the predicted and true structures on residue i, how far off (in Å) do I expect residue j to be? A block-diagonal PAE matrix with low values on the blocks and high values off-diagonal is the signature of a multi-domain protein with confidently predicted domains but uncertain inter-domain orientation.

Contact-map, Ramachandran, and PAE plots. Plot images: a contact map (which residues are close in 3D, as an N×N binary image), a Ramachandran scatter (backbone torsion angles, revealing secondary-structure composition at a glance), and — for AlphaFold structures — a PAE heatmap (pairwise prediction confidence).

Backbone torsions (φ/ψ). φ (phi) and ψ (psi) are the two rotatable backbone dihedrals per residue: φ is the C(i-1)–N–Cα–C torsion, ψ is the N–Cα–C–N(i+1) torsion, both in degrees on (−180°, 180°]. α-helical residues cluster near (−60°, −45°); β-strand residues near (−120°, +130°). A Ramachandran plot is simply a scatter of (φ, ψ) for every residue.

Foldseek 3Di. A 3Di character summarizes, for each residue, the relative orientation of the Cα frame of its nearest spatial neighbor. Because it encodes fold topology rather than chemistry, 3Di alignments detect remote structural similarity that sequence alignment misses.

Radius of gyration, Cα contacts, bounding box. Three whole-structure scalars: the radius of gyration (RMS distance of Cα from centroid, in Å), the count of Cα–Cα contacts (pairs closer than 8 Å and separated by more than four residues in sequence — i.e. tertiary, not local, contacts), and the bounding-box dimensions. Together they distinguish compact globular folds from extended fibres or disordered chains.

Sequence. Sequence gives the chain of amino acids in standard one-letter code (A=alanine, C=cysteine, …, Y=tyrosine), read N→C. It is the only feature that is directly encoded by the gene; all structural features are derived from the folded form of this sequence.

mmCIF coordinates. Atomic coordinates in PDBx/mmCIF format — the same representation the Protein Data Bank distributes. Each line of the _atom_site loop places one backbone atom in Cartesian space (units: ångströms, origin: arbitrary).

Secondary structure (3-state, P-SEA). Three-state secondary structure (P-SEA) collapses the eight DSSP classes into helix (a), strand (b), and coil (c). P-SEA assigns these from Cα geometry alone — distances and angles — without requiring backbone oxygens, so it works on any Cα trace.

InterPro / GO / CATH / organism. Functional annotations link the protein to curated databases. InterPro entries identify conserved domains and families by matching the sequence against member-database signatures (Pfam, PROSITE, CDD, …). Gene Ontology (GO) terms describe molecular function, biological process, and cellular component in a controlled vocabulary. CATH places the structure in a hierarchical fold classification (Class/Architecture/Topology/Homologous-superfamily). The organism is the source species.

B-factor. B-factor (Debye–Waller factor) reflects atomic displacement in the crystal lattice. It is an experimental observable (units Å²), not a prediction; low values mean the atom is pinned down, high values mean it moves or is heterogeneous across the crystal.

Rendered structure images. Structure images are PyMOL renders from six orthogonal camera directions. Cartoon representation draws helices as coils and strands as arrows; sticks shows the backbone as bonds; surface shows the solvent-excluded envelope. Rainbow coloring maps sequence position to hue (blue→red, N→C); chain coloring assigns a distinct color per polypeptide.

Solvent-accessible surface area. Solvent-accessible surface area (SASA) is the area in Å² traced out by the centre of a 1.4 Å probe sphere (a water molecule) rolled over the protein's van der Waals surface (Shrake–Rupley / Lee–Richards construction). Buried residues have near-zero SASA; fully exposed residues can exceed 200 Å². The total SASA scales roughly with the number of surface residues.

Secondary structure (8-state, DSSP). The SS8 string is DSSP's per-residue secondary-structure call. α-helix (H) means an i→i+4 H-bond ladder; β-strand (E) means the residue participates in a β-sheet; 3₁₀ (G) and π (I) are tighter and wider helices; T/S are turns/bends; '-' is loop.

pLDDT. For AlphaFold models, the B-factor field carries pLDDT — the model's own estimate of local accuracy on a 0–100 scale. Regions with pLDDT<50 should be treated as essentially unmodeled; they often correspond to intrinsically disordered segments.

Nearest PDB structures. Nearest PDB neighbors are the top structural matches found by Foldseek when searching this structure against the entire Protein Data Bank. Each hit reports a TM-score (0 to 1; >0.5 almost always implies the same fold) and an E-value. These are *structural* homologs — they may share no detectable sequence similarity.